Protein AF-A0A6A4ZQ79-F1 (afdb_monomer)

Solvent-accessible surface area (backbone atoms only — not comparable to full-atom values): 7035 Å² total; per-residue (Å²): 123,83,59,85,83,86,78,77,76,90,57,67,68,56,66,69,64,65,43,91,94,56,72,73,49,76,39,79,90,79,31,35,35,39,44,94,90,43,80,46,76,52,80,78,53,69,52,57,53,50,29,53,77,48,44,17,64,67,59,41,37,75,74,43,46,94,46,36,66,57,56,50,53,57,70,68,75,69,84,74,84,84,80,84,81,90,84,80,89,76,87,83,79,88,75,86,75,84,75,90,77,88,130

Mean predicted aligned error: 13.08 Å

Sequence (103 aa):
MFALVGIVITDDTFYQLAQPNVPIRIEMRGRTIHVEGQVFRFQMSLFEEKLLNGGGIIPLYKKFGNRLFRVAVEDAEADDGAASCATASTDCGSAGKAVDVAW

Radius of gyration: 20.15 Å; Cα contacts (8 Å, |Δi|>4): 75; chains: 1; bounding box: 48×32×53 Å

Secondary structure (DSSP, 8-state):
-----------HHHHHH--TT--EEEETTTTEEEETTEEEE----HHHHHHHHTTSHHHHHHHHGGGHHHHHHHTTS--S-----------------------

pLDDT: mean 77.61, std 19.54, range [31.7, 95.88]

Organism: Aphanomyces astaci (NCBI:txid112090)

Nearest PDB structures (foldseek):
  3h5j-assembly1_A  TM=7.733E-01  e=2.833E-01  Mycobacterium tuberculosis
  2hcu-assembly1_A  TM=7.433E-01  e=8.588E-01  Streptococcus mutans
  6up2-assembly1_A  TM=2.642E-01  e=2.779E+00  Mus musculus
  2nrw-assembly1_A  TM=3.693E-01  e=9.599E+00  Thermotoga maritima

Structure (mmCIF, N/CA/C/O backbone):
data_AF-A0A6A4ZQ79-F1
#
_entry.id   AF-A0A6A4ZQ79-F1
#
loop_
_atom_site.group_PDB
_atom_site.id
_atom_site.type_symbol
_atom_site.label_atom_id
_atom_site.label_alt_id
_atom_site.label_comp_id
_atom_site.label_asym_id
_atom_site.label_entity_id
_atom_site.label_seq_id
_atom_site.pdbx_PDB_ins_code
_atom_site.Cartn_x
_atom_site.Cartn_y
_atom_site.Cartn_z
_atom_site.occupancy
_atom_site.B_iso_or_equiv
_atom_site.auth_seq_id
_atom_site.auth_comp_id
_atom_site.auth_asym_id
_atom_site.auth_atom_id
_atom_site.pdbx_PDB_model_num
ATOM 1 N N . MET A 1 1 ? 8.814 13.007 -2.760 1.00 55.50 1 MET A N 1
ATOM 2 C CA . MET A 1 1 ? 7.869 12.371 -3.703 1.00 55.50 1 MET A CA 1
ATOM 3 C C . MET A 1 1 ? 6.973 11.471 -2.871 1.00 55.50 1 MET A C 1
ATOM 5 O O . MET A 1 1 ? 7.523 10.698 -2.099 1.00 55.50 1 MET A O 1
ATOM 9 N N . PHE A 1 2 ? 5.650 11.622 -2.941 1.00 67.81 2 PHE A N 1
ATOM 10 C CA . PHE A 1 2 ? 4.711 10.841 -2.128 1.00 67.81 2 PHE A CA 1
ATOM 11 C C . PHE A 1 2 ? 4.097 9.726 -2.976 1.00 67.81 2 PHE A C 1
ATOM 13 O O . PHE A 1 2 ? 3.679 9.978 -4.105 1.00 67.81 2 PHE A O 1
ATOM 20 N N . ALA A 1 3 ? 4.041 8.517 -2.428 1.00 81.50 3 ALA A N 1
ATOM 21 C CA . ALA A 1 3 ? 3.267 7.408 -2.965 1.00 81.50 3 ALA A CA 1
ATOM 22 C C . ALA A 1 3 ? 2.291 6.966 -1.874 1.00 81.50 3 ALA A C 1
ATOM 24 O O . ALA A 1 3 ? 2.679 6.832 -0.714 1.00 81.50 3 ALA A O 1
ATOM 25 N N . LEU A 1 4 ? 1.021 6.813 -2.239 1.00 87.81 4 LEU A N 1
ATOM 26 C CA . LEU A 1 4 ? -0.020 6.328 -1.340 1.00 87.81 4 LEU A CA 1
ATOM 27 C C . LEU A 1 4 ? -0.199 4.833 -1.566 1.00 87.81 4 LEU A C 1
ATOM 29 O O . LEU A 1 4 ? -0.125 4.370 -2.704 1.00 87.81 4 LEU A O 1
ATOM 33 N N . VAL A 1 5 ? -0.451 4.102 -0.486 1.00 86.56 5 VAL A N 1
ATOM 34 C CA . VAL A 1 5 ? -0.806 2.687 -0.554 1.00 86.56 5 VAL A CA 1
ATOM 35 C C . VAL A 1 5 ? -2.291 2.543 -0.249 1.00 86.56 5 VAL A C 1
ATOM 37 O O . VAL A 1 5 ? -2.778 3.035 0.769 1.00 86.56 5 VAL A O 1
ATOM 40 N N . GLY A 1 6 ? -3.017 1.913 -1.167 1.00 89.44 6 GLY A N 1
ATOM 41 C CA . GLY A 1 6 ? -4.389 1.488 -0.929 1.00 89.44 6 GLY A CA 1
ATOM 42 C C . GLY A 1 6 ? -4.364 0.090 -0.334 1.00 89.44 6 GLY A C 1
ATOM 43 O O . GLY A 1 6 ? -3.811 -0.817 -0.946 1.00 89.44 6 GLY A O 1
ATOM 44 N N . ILE A 1 7 ? -4.942 -0.085 0.852 1.00 91.69 7 ILE A N 1
ATOM 45 C CA . ILE A 1 7 ? -5.101 -1.401 1.471 1.00 91.69 7 ILE A CA 1
ATOM 46 C C . ILE A 1 7 ? -6.588 -1.636 1.693 1.00 91.69 7 ILE A C 1
ATOM 48 O O . ILE A 1 7 ? -7.260 -0.823 2.325 1.00 91.69 7 ILE A O 1
ATOM 52 N N . VAL A 1 8 ? -7.092 -2.748 1.164 1.00 91.12 8 VAL A N 1
ATOM 53 C CA . VAL A 1 8 ? -8.479 -3.178 1.352 1.00 91.12 8 VAL A CA 1
ATOM 54 C C . VAL A 1 8 ? -8.494 -4.306 2.373 1.00 91.12 8 VAL A C 1
ATOM 56 O O . VAL A 1 8 ? -7.830 -5.325 2.184 1.00 91.12 8 VAL A O 1
ATOM 59 N N . ILE A 1 9 ? -9.256 -4.116 3.446 1.00 92.94 9 ILE A N 1
ATOM 60 C CA . ILE A 1 9 ? -9.557 -5.154 4.429 1.00 92.94 9 ILE A CA 1
ATOM 61 C C . ILE A 1 9 ? -11.048 -5.450 4.334 1.00 92.94 9 ILE A C 1
ATOM 63 O O . ILE A 1 9 ? -11.863 -4.540 4.358 1.00 92.94 9 ILE A O 1
ATOM 67 N N . THR A 1 10 ? -11.406 -6.722 4.203 1.00 92.88 10 THR A N 1
ATOM 68 C CA . THR A 1 10 ? -12.810 -7.162 4.141 1.00 92.88 10 THR A CA 1
ATOM 69 C C . THR A 1 10 ? -13.326 -7.677 5.481 1.00 92.88 10 THR A C 1
ATOM 71 O O . THR A 1 10 ? -14.475 -8.083 5.574 1.00 92.88 10 THR A O 1
ATOM 74 N N . ASP A 1 11 ? -12.466 -7.732 6.496 1.00 93.38 11 ASP A N 1
ATOM 75 C CA . ASP A 1 11 ? -12.807 -8.221 7.826 1.00 93.38 11 ASP A CA 1
ATOM 76 C C . ASP A 1 11 ? -13.463 -7.111 8.659 1.00 93.38 11 ASP A C 1
ATOM 78 O O . ASP A 1 11 ? -12.826 -6.110 8.994 1.00 93.38 11 ASP A O 1
ATOM 82 N N . ASP A 1 12 ? -14.731 -7.305 9.018 1.00 94.19 12 ASP A N 1
ATOM 83 C CA . ASP A 1 12 ? -15.510 -6.357 9.820 1.00 94.19 12 ASP A CA 1
ATOM 84 C C . ASP A 1 12 ? -14.915 -6.124 11.217 1.00 94.19 12 ASP A C 1
ATOM 86 O O . ASP A 1 12 ? -15.084 -5.048 11.797 1.00 94.19 12 ASP A O 1
ATOM 90 N N . THR A 1 13 ? -14.188 -7.101 11.770 1.00 94.56 13 THR A N 1
ATOM 91 C CA . THR A 1 13 ? -13.576 -6.973 13.100 1.00 94.56 13 THR A CA 1
ATOM 92 C C . THR A 1 13 ? -12.473 -5.919 13.119 1.00 94.56 13 THR A C 1
ATOM 94 O O . THR A 1 13 ? -12.327 -5.206 14.113 1.00 94.56 13 THR A O 1
ATOM 97 N N . PHE A 1 14 ? -11.762 -5.725 12.003 1.00 94.69 14 PHE A N 1
ATOM 98 C CA . PHE A 1 14 ? -10.782 -4.649 11.864 1.00 94.69 14 PHE A CA 1
ATOM 99 C C . PHE A 1 14 ? -11.435 -3.279 12.067 1.00 94.69 14 PHE A C 1
ATOM 101 O O . PHE A 1 14 ? -10.932 -2.460 12.834 1.00 94.69 14 PHE A O 1
ATOM 108 N N . TYR A 1 15 ? -12.584 -3.043 11.431 1.00 92.94 15 TYR A N 1
ATOM 109 C CA . TYR A 1 15 ? -13.293 -1.765 11.507 1.00 92.94 15 TYR A CA 1
ATOM 110 C C . TYR A 1 15 ? -13.888 -1.494 12.892 1.00 92.94 15 TYR A C 1
ATOM 112 O O . TYR A 1 15 ? -14.008 -0.338 13.293 1.00 92.94 15 TYR A O 1
ATOM 120 N N . GLN A 1 16 ? -14.217 -2.542 13.651 1.00 94.31 16 GLN A N 1
ATOM 121 C CA . GLN A 1 16 ? -14.653 -2.400 15.042 1.00 94.31 16 GLN A CA 1
ATOM 122 C C . GLN A 1 16 ? -13.501 -1.980 15.965 1.00 94.31 16 GLN A C 1
ATOM 124 O O . GLN A 1 16 ? -13.715 -1.175 16.872 1.00 94.31 16 GLN A O 1
ATOM 129 N N . LEU A 1 17 ? -12.291 -2.494 15.722 1.00 93.75 17 LEU A N 1
ATOM 130 C CA . LEU A 1 17 ? -11.098 -2.215 16.532 1.00 93.75 17 LEU A CA 1
ATOM 131 C C . LEU A 1 17 ? -10.398 -0.906 16.141 1.00 93.75 17 LEU A C 1
ATOM 133 O O . LEU A 1 17 ? -9.786 -0.264 16.990 1.00 93.75 17 LEU A O 1
ATOM 137 N N . ALA A 1 18 ? -10.491 -0.487 14.877 1.00 93.06 18 ALA A N 1
ATOM 138 C CA . ALA A 1 18 ? -9.874 0.728 14.342 1.00 93.06 18 ALA A CA 1
ATOM 139 C C . ALA A 1 18 ? -10.632 2.011 14.753 1.00 93.06 18 ALA A C 1
ATOM 141 O O . ALA A 1 18 ? -11.109 2.778 13.916 1.00 93.06 18 ALA A O 1
ATOM 142 N N . GLN A 1 19 ? -10.755 2.241 16.061 1.00 94.44 19 GLN A N 1
ATOM 143 C CA . GLN A 1 19 ? -11.412 3.414 16.642 1.00 94.44 19 GLN A CA 1
ATOM 144 C C . GLN A 1 19 ? -10.510 4.666 16.608 1.00 94.44 19 GLN A C 1
ATOM 146 O O . GLN A 1 19 ? -9.287 4.561 16.465 1.00 94.44 19 GLN A O 1
ATOM 151 N N . PRO A 1 20 ? -11.072 5.880 16.775 1.00 93.56 20 PRO A N 1
ATOM 152 C CA . PRO A 1 20 ? -10.273 7.095 16.893 1.00 93.56 20 PRO A CA 1
ATOM 153 C C . PRO A 1 20 ? -9.219 6.989 18.001 1.00 93.56 20 PRO A C 1
ATOM 155 O O . PRO A 1 20 ? -9.508 6.538 19.107 1.00 93.56 20 PRO A O 1
ATOM 158 N N . ASN A 1 21 ? -8.010 7.476 17.715 1.00 93.38 21 ASN A N 1
ATOM 159 C CA . ASN A 1 21 ? -6.844 7.442 18.610 1.00 93.38 21 ASN A CA 1
ATOM 160 C C . ASN A 1 21 ? -6.271 6.043 18.904 1.00 93.38 21 ASN A C 1
ATOM 162 O O . ASN A 1 21 ? -5.331 5.941 19.692 1.00 93.38 21 ASN A O 1
ATOM 166 N N . VAL A 1 22 ? -6.766 4.986 18.252 1.00 94.62 22 VAL A N 1
ATOM 167 C CA . VAL A 1 22 ? -6.133 3.663 18.302 1.00 94.62 22 VAL A CA 1
ATOM 168 C C . VAL A 1 22 ? -4.911 3.645 17.377 1.00 94.62 22 VAL A C 1
ATOM 170 O O . VAL A 1 22 ? -5.029 3.987 16.195 1.00 94.62 22 VAL A O 1
ATOM 173 N N . PRO A 1 23 ? -3.720 3.258 17.869 1.00 94.12 23 PRO A N 1
ATOM 174 C CA . PRO A 1 23 ? -2.538 3.152 17.029 1.00 94.12 23 PRO A CA 1
ATOM 175 C C . PRO A 1 23 ? -2.652 1.953 16.083 1.00 94.12 23 PRO A C 1
ATOM 177 O O . PRO A 1 23 ? -2.872 0.818 16.504 1.00 94.12 23 PRO A O 1
ATOM 180 N N . ILE A 1 24 ? -2.424 2.203 14.795 1.00 95.00 24 ILE A N 1
ATOM 181 C CA . ILE A 1 24 ? -2.365 1.171 13.758 1.00 95.00 24 ILE A CA 1
ATOM 182 C C . ILE A 1 24 ? -0.917 1.044 13.298 1.00 95.00 24 ILE A C 1
ATOM 184 O O . ILE A 1 24 ? -0.298 2.026 12.883 1.00 95.00 24 ILE A O 1
ATOM 188 N N . ARG A 1 25 ? -0.373 -0.173 13.336 1.00 94.69 25 ARG A N 1
ATOM 189 C CA . ARG A 1 25 ? 0.953 -0.471 12.785 1.00 94.69 25 ARG A CA 1
ATOM 190 C C . ARG A 1 25 ? 0.808 -1.312 11.527 1.00 94.69 25 ARG A C 1
ATOM 192 O O . ARG A 1 25 ? 0.262 -2.407 11.575 1.00 94.69 25 ARG A O 1
ATOM 199 N N . ILE A 1 26 ? 1.343 -0.813 10.419 1.00 92.69 26 ILE A N 1
ATOM 200 C CA . ILE A 1 26 ? 1.322 -1.492 9.121 1.00 92.69 26 ILE A CA 1
ATOM 201 C C . ILE A 1 26 ? 2.734 -1.985 8.809 1.00 92.69 26 ILE A C 1
ATOM 203 O O . ILE A 1 26 ? 3.686 -1.204 8.808 1.00 92.69 26 ILE A O 1
ATOM 207 N N . GLU A 1 27 ? 2.876 -3.278 8.543 1.00 91.50 27 GLU A N 1
ATOM 208 C CA . GLU A 1 27 ? 4.128 -3.900 8.137 1.00 91.50 27 GLU A CA 1
ATOM 209 C C . GLU A 1 27 ? 4.060 -4.332 6.669 1.00 91.50 27 GLU A C 1
ATOM 211 O O . GLU A 1 27 ? 3.372 -5.285 6.303 1.00 91.50 27 GLU A O 1
ATOM 216 N N . MET A 1 28 ? 4.815 -3.634 5.816 1.00 87.75 28 MET A N 1
ATOM 217 C CA . MET A 1 28 ? 4.770 -3.843 4.363 1.00 87.75 28 MET A CA 1
ATOM 218 C C . MET A 1 28 ? 5.390 -5.174 3.919 1.00 87.75 28 MET A C 1
ATOM 220 O O . MET A 1 28 ? 4.833 -5.835 3.049 1.00 87.75 28 MET A O 1
ATOM 224 N N . ARG A 1 29 ? 6.506 -5.599 4.535 1.00 84.56 29 ARG A N 1
ATOM 225 C CA . ARG A 1 29 ? 7.185 -6.870 4.203 1.00 84.56 29 ARG A CA 1
ATOM 226 C C . ARG A 1 29 ? 6.363 -8.082 4.629 1.00 84.56 29 ARG A C 1
ATOM 228 O O . ARG A 1 29 ? 6.175 -9.015 3.859 1.00 84.56 29 ARG A O 1
ATOM 235 N N . GLY A 1 30 ? 5.846 -8.042 5.856 1.00 87.19 30 GLY A N 1
ATOM 236 C CA . GLY A 1 30 ? 4.970 -9.075 6.398 1.00 87.19 30 GLY A CA 1
ATOM 237 C C . GLY A 1 30 ? 3.574 -9.069 5.780 1.00 87.19 30 GLY A C 1
ATOM 238 O O . GLY A 1 30 ? 2.890 -10.084 5.865 1.00 87.19 30 GLY A O 1
ATOM 239 N N . ARG A 1 31 ? 3.164 -7.969 5.133 1.00 92.38 31 ARG A N 1
ATOM 240 C CA . ARG A 1 31 ? 1.796 -7.705 4.654 1.00 92.38 31 ARG A CA 1
ATOM 241 C C . ARG A 1 31 ? 0.761 -7.836 5.770 1.00 92.38 31 ARG A C 1
ATOM 243 O O . ARG A 1 31 ? -0.305 -8.426 5.589 1.00 92.38 31 ARG A O 1
ATOM 250 N N . THR A 1 32 ? 1.107 -7.313 6.943 1.00 95.06 32 THR A N 1
ATOM 251 C CA . THR A 1 32 ? 0.299 -7.400 8.161 1.00 95.06 32 THR A CA 1
ATOM 252 C C . THR A 1 32 ? -0.037 -6.027 8.713 1.00 95.06 32 THR A C 1
ATOM 254 O O . THR A 1 32 ? 0.709 -5.060 8.563 1.00 95.06 32 THR A O 1
ATOM 257 N N . ILE A 1 33 ? -1.190 -5.943 9.359 1.00 95.62 33 ILE A N 1
ATOM 258 C CA . ILE A 1 33 ? -1.694 -4.763 10.042 1.00 95.62 33 ILE A CA 1
ATOM 259 C C . ILE A 1 33 ? -2.015 -5.173 11.472 1.00 95.62 33 ILE A C 1
ATOM 261 O O . ILE A 1 33 ? -2.738 -6.138 11.696 1.00 95.62 33 ILE A O 1
ATOM 265 N N . HIS A 1 34 ? -1.453 -4.447 12.429 1.00 95.50 34 HIS A N 1
ATOM 266 C CA . HIS A 1 34 ? -1.607 -4.696 13.853 1.00 95.50 34 HIS A CA 1
ATOM 267 C C . HIS A 1 34 ? -2.474 -3.597 14.466 1.00 95.50 34 HIS A C 1
ATOM 269 O O . HIS A 1 34 ? -2.132 -2.415 14.351 1.00 95.50 34 HIS A O 1
ATOM 275 N N . VAL A 1 35 ? -3.570 -3.993 15.116 1.00 95.81 35 VAL A N 1
ATOM 276 C CA . VAL A 1 35 ? -4.529 -3.103 15.795 1.00 95.81 35 VAL A CA 1
ATOM 277 C C . VAL A 1 35 ? -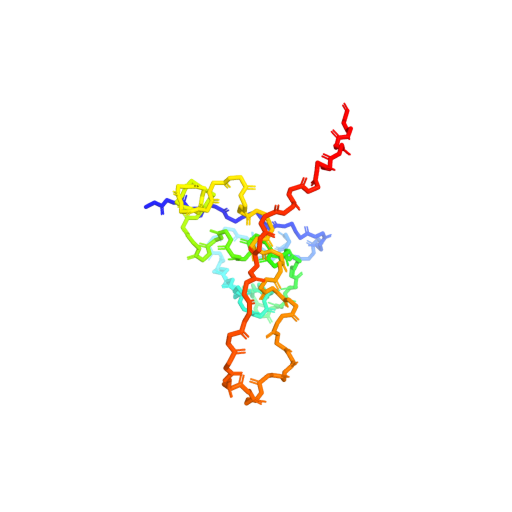4.999 -3.786 17.074 1.00 95.81 35 VAL A C 1
ATOM 279 O O . VAL A 1 35 ? -5.454 -4.923 17.006 1.00 95.81 35 VAL A O 1
ATOM 282 N N . GLU A 1 36 ? -4.869 -3.127 18.232 1.00 92.50 36 GLU A N 1
ATOM 283 C CA . GLU A 1 36 ? -5.350 -3.640 19.535 1.00 92.50 36 GLU A CA 1
ATOM 284 C C . GLU A 1 36 ? -4.932 -5.101 19.835 1.00 92.50 36 GLU A C 1
ATOM 286 O O . GLU A 1 36 ? -5.693 -5.904 20.367 1.00 92.50 36 GLU A O 1
ATOM 291 N N . GLY A 1 37 ? -3.709 -5.484 19.446 1.00 92.06 37 GLY A N 1
ATOM 292 C CA . GLY A 1 37 ? -3.178 -6.842 19.641 1.00 92.06 37 GLY A CA 1
ATOM 293 C C . GLY A 1 37 ? -3.655 -7.890 18.626 1.00 92.06 37 GLY A C 1
ATOM 294 O O . GLY A 1 37 ? -3.149 -9.011 18.644 1.00 92.06 37 GLY A O 1
ATOM 295 N N . GLN A 1 38 ? -4.559 -7.535 17.712 1.0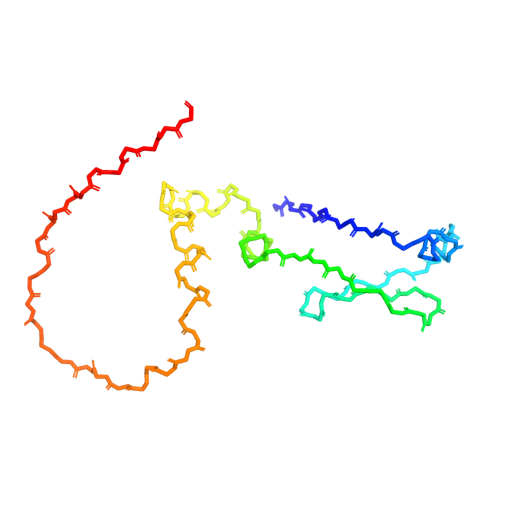0 94.88 38 GLN A N 1
ATOM 296 C CA . GLN A 1 38 ? -4.967 -8.378 16.590 1.00 94.88 38 GLN A CA 1
ATOM 297 C C . GLN A 1 38 ? -4.113 -8.128 15.348 1.00 94.88 38 GLN A C 1
ATOM 299 O O . GLN A 1 38 ? -3.543 -7.048 15.170 1.00 94.88 38 GLN A O 1
ATOM 304 N N . VAL A 1 39 ? -4.024 -9.148 14.490 1.00 95.88 39 VAL A N 1
AT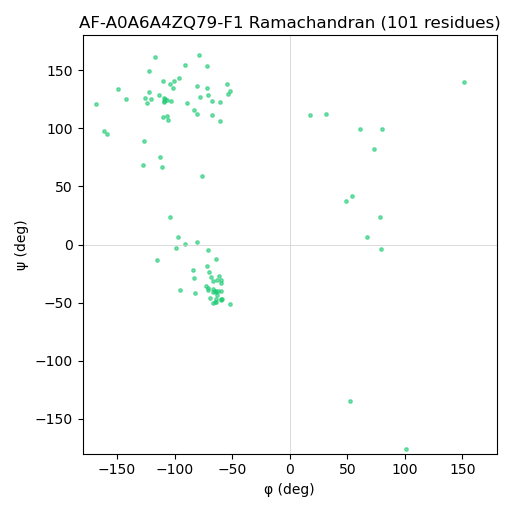OM 305 C CA . VAL A 1 39 ? -3.231 -9.118 13.259 1.00 95.88 39 VAL A CA 1
ATOM 306 C C . VAL A 1 39 ? -4.119 -9.435 12.067 1.00 95.88 39 VAL A C 1
ATOM 308 O O . VAL A 1 39 ? -4.686 -10.519 11.974 1.00 95.88 39 VAL A O 1
ATOM 311 N N . PHE A 1 40 ? -4.169 -8.503 11.126 1.00 95.44 40 PHE A N 1
ATOM 312 C CA . PHE A 1 40 ? -4.883 -8.626 9.863 1.00 95.44 40 PHE A CA 1
ATOM 313 C C . PHE A 1 40 ? -3.880 -8.725 8.725 1.00 95.44 40 PHE A C 1
ATOM 315 O O . PHE A 1 40 ? -2.856 -8.043 8.734 1.00 95.44 40 PHE A O 1
ATOM 322 N N . ARG A 1 41 ? -4.154 -9.566 7.730 1.00 94.50 41 ARG A N 1
ATOM 323 C CA . ARG A 1 41 ? -3.289 -9.710 6.555 1.00 94.50 41 ARG A CA 1
ATOM 324 C C . ARG A 1 41 ? -3.922 -9.000 5.368 1.00 94.50 41 ARG A C 1
ATOM 326 O O . ARG A 1 41 ? -5.124 -9.118 5.158 1.00 94.50 41 ARG A O 1
ATOM 333 N N . PHE A 1 42 ? -3.112 -8.297 4.585 1.00 93.25 42 PHE A N 1
ATOM 334 C CA . PHE A 1 42 ? -3.559 -7.682 3.340 1.00 93.25 42 PHE A CA 1
ATOM 335 C C . PHE A 1 42 ? -2.833 -8.267 2.135 1.00 93.25 42 PHE A C 1
ATOM 337 O O . PHE A 1 42 ? -1.777 -8.892 2.248 1.00 93.25 42 PHE A O 1
ATOM 344 N N . GLN A 1 43 ? -3.428 -8.069 0.965 1.00 90.31 43 GLN A N 1
ATOM 345 C CA . GLN A 1 43 ? -2.835 -8.449 -0.307 1.00 90.31 43 GLN A CA 1
ATOM 346 C C . GLN A 1 43 ? -2.233 -7.217 -0.971 1.00 90.31 43 GLN A C 1
ATOM 348 O O . GLN A 1 43 ? -2.796 -6.127 -0.914 1.00 90.31 43 GLN A O 1
ATOM 353 N N . MET A 1 44 ? -1.077 -7.407 -1.590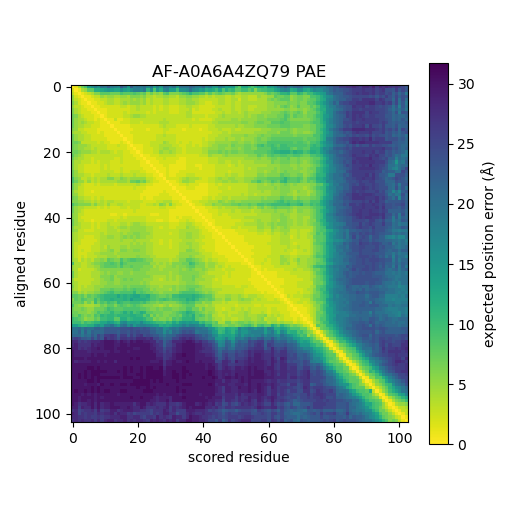 1.00 88.75 44 MET A N 1
ATOM 354 C CA . MET A 1 44 ? -0.395 -6.403 -2.395 1.00 88.75 44 MET A CA 1
ATOM 355 C C . MET A 1 44 ? 0.377 -7.145 -3.477 1.00 88.75 44 MET A C 1
ATOM 357 O O . MET A 1 44 ? 1.036 -8.152 -3.198 1.00 88.75 44 MET A O 1
ATOM 361 N N . SER A 1 45 ? 0.276 -6.669 -4.710 1.00 88.12 45 SER A N 1
ATOM 362 C CA . SER A 1 45 ? 1.033 -7.233 -5.819 1.00 88.12 45 SER A CA 1
ATOM 363 C C . SER A 1 45 ? 2.516 -6.869 -5.708 1.00 88.12 45 SER A C 1
ATOM 365 O O . SER A 1 45 ? 2.894 -5.826 -5.170 1.00 88.12 45 SER A O 1
ATOM 367 N N . LEU A 1 46 ? 3.378 -7.710 -6.281 1.00 85.06 46 LEU A N 1
ATOM 368 C CA . LEU A 1 46 ? 4.819 -7.431 -6.369 1.00 85.06 46 LEU A CA 1
ATOM 369 C C . LEU A 1 46 ? 5.101 -6.140 -7.148 1.00 85.06 46 LEU A C 1
ATOM 371 O O . LEU A 1 46 ? 6.064 -5.425 -6.874 1.00 85.06 46 LEU A O 1
ATOM 375 N N . PHE A 1 47 ? 4.228 -5.818 -8.101 1.00 86.75 47 PHE A N 1
ATOM 376 C CA . PHE A 1 47 ? 4.298 -4.586 -8.864 1.00 86.75 47 PHE A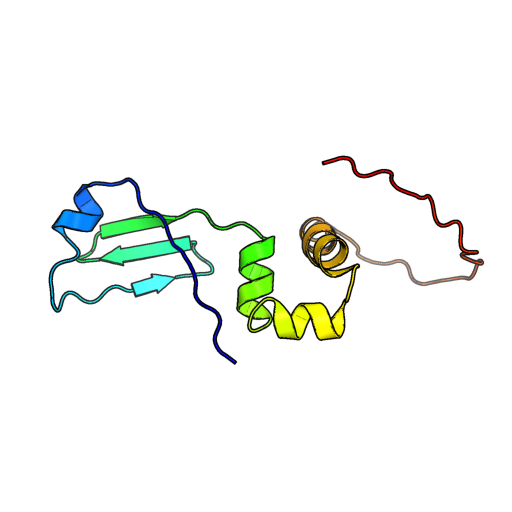 CA 1
ATOM 377 C C . PHE A 1 47 ? 4.045 -3.350 -7.991 1.00 86.75 47 PHE A C 1
ATOM 379 O O . PHE A 1 47 ? 4.855 -2.426 -8.001 1.00 86.75 47 PHE A O 1
ATOM 386 N N . GLU A 1 48 ? 2.968 -3.341 -7.201 1.00 87.25 48 GLU A N 1
ATOM 387 C CA . GLU A 1 48 ? 2.657 -2.248 -6.268 1.00 87.25 48 GLU A CA 1
ATOM 388 C C . GLU A 1 48 ? 3.762 -2.054 -5.230 1.00 87.25 48 GLU A C 1
ATOM 390 O O . GLU A 1 48 ? 4.142 -0.921 -4.938 1.00 87.25 48 GLU A O 1
ATOM 395 N N . GLU A 1 49 ? 4.334 -3.148 -4.729 1.00 87.88 49 GLU A N 1
ATOM 396 C CA . GLU A 1 49 ? 5.468 -3.107 -3.808 1.00 87.88 49 GLU A CA 1
ATOM 397 C C . GLU A 1 49 ? 6.683 -2.407 -4.437 1.00 87.88 49 GLU A C 1
ATOM 399 O O . GLU A 1 49 ? 7.280 -1.506 -3.840 1.00 87.88 49 GLU A O 1
ATOM 404 N N . LYS A 1 50 ? 7.021 -2.760 -5.684 1.00 86.62 50 LYS A N 1
ATOM 405 C CA . LYS A 1 50 ? 8.100 -2.110 -6.441 1.00 86.62 50 LYS A CA 1
ATOM 406 C C . LYS A 1 50 ? 7.794 -0.647 -6.731 1.00 86.62 50 LYS A C 1
ATOM 408 O O . LYS A 1 50 ? 8.693 0.186 -6.612 1.00 86.62 50 LYS A O 1
ATOM 413 N N . LEU A 1 51 ? 6.545 -0.318 -7.066 1.00 88.44 51 LEU A N 1
ATOM 414 C CA . LEU A 1 51 ? 6.115 1.066 -7.246 1.00 88.44 51 LEU A CA 1
ATOM 415 C C . LEU A 1 51 ? 6.321 1.878 -5.969 1.00 88.44 51 LEU A C 1
ATOM 417 O O . LEU A 1 51 ? 6.896 2.964 -6.024 1.00 88.44 51 LEU A O 1
ATOM 421 N N . LEU A 1 52 ? 5.895 1.348 -4.825 1.00 87.94 52 LEU A N 1
ATOM 422 C CA . LEU A 1 52 ? 6.009 2.023 -3.539 1.00 87.94 52 LEU A CA 1
ATOM 423 C C . LEU A 1 52 ? 7.480 2.233 -3.150 1.00 87.94 52 LEU A C 1
ATOM 425 O O . LEU A 1 52 ? 7.876 3.356 -2.832 1.00 87.94 52 LEU A O 1
ATOM 429 N N . ASN A 1 53 ? 8.307 1.193 -3.284 1.00 86.19 53 ASN A N 1
ATOM 430 C CA . ASN A 1 53 ? 9.750 1.256 -3.028 1.00 86.19 53 ASN A CA 1
ATOM 431 C C . ASN A 1 53 ? 10.481 2.217 -3.985 1.00 86.19 53 ASN A C 1
ATOM 433 O O . ASN A 1 53 ? 11.471 2.840 -3.606 1.00 86.19 53 ASN A O 1
ATOM 437 N N . GLY A 1 54 ? 9.987 2.371 -5.217 1.00 86.06 54 GLY A N 1
ATOM 438 C CA . GLY A 1 54 ? 10.518 3.301 -6.216 1.00 86.06 54 GLY A CA 1
ATOM 439 C C . GLY A 1 54 ? 10.065 4.756 -6.055 1.00 86.06 54 GLY A C 1
ATOM 440 O O . GLY A 1 54 ? 10.422 5.593 -6.885 1.00 86.06 54 GLY A O 1
ATOM 441 N N . GLY A 1 55 ? 9.284 5.081 -5.019 1.00 87.50 55 GLY A N 1
ATOM 442 C CA . GLY A 1 55 ? 8.751 6.430 -4.800 1.00 87.50 55 GLY A CA 1
ATOM 443 C C . GLY A 1 55 ? 7.540 6.768 -5.676 1.00 87.50 55 GLY A C 1
ATOM 444 O O . GLY A 1 55 ? 7.268 7.943 -5.933 1.00 87.50 55 GLY A O 1
ATOM 445 N N . GLY A 1 56 ? 6.819 5.747 -6.139 1.00 87.94 56 GLY A N 1
ATOM 446 C CA . GLY A 1 56 ? 5.627 5.839 -6.973 1.00 87.94 56 GLY A CA 1
ATOM 447 C C . GLY A 1 56 ? 5.892 5.570 -8.455 1.00 87.94 56 GLY A C 1
ATOM 448 O O . GLY A 1 56 ? 6.999 5.249 -8.886 1.00 87.94 56 GLY A O 1
ATOM 449 N N . ILE A 1 57 ? 4.846 5.732 -9.266 1.00 88.19 57 ILE A N 1
ATOM 450 C CA . ILE A 1 57 ? 4.902 5.403 -10.696 1.00 88.19 57 ILE A CA 1
ATOM 451 C C . ILE A 1 57 ? 5.735 6.394 -11.517 1.00 88.19 57 ILE A C 1
ATOM 453 O O . ILE A 1 57 ? 6.447 5.985 -12.427 1.00 88.19 57 ILE A O 1
ATOM 457 N N . ILE A 1 58 ? 5.710 7.689 -11.183 1.00 89.75 58 ILE A N 1
ATOM 458 C CA . ILE A 1 58 ? 6.389 8.733 -11.972 1.00 89.75 58 ILE A CA 1
ATOM 459 C C . ILE A 1 58 ? 7.920 8.555 -11.983 1.00 89.75 58 ILE A C 1
ATOM 461 O O . ILE A 1 58 ? 8.498 8.590 -13.072 1.00 89.75 58 ILE A O 1
ATOM 465 N N . PRO A 1 59 ? 8.616 8.362 -10.841 1.00 88.56 59 PRO A N 1
ATOM 466 C CA . PRO A 1 59 ? 10.066 8.157 -10.847 1.00 88.56 59 PRO A CA 1
ATOM 467 C C . PRO A 1 59 ? 10.477 6.894 -11.609 1.00 88.56 59 PRO A C 1
ATOM 469 O O . PRO A 1 59 ? 11.440 6.920 -12.376 1.00 88.56 59 PRO A O 1
ATOM 472 N N . LEU A 1 60 ? 9.716 5.808 -11.455 1.00 88.00 60 LEU A N 1
ATOM 473 C CA . LEU A 1 60 ? 9.956 4.565 -12.181 1.00 88.00 60 LEU A CA 1
ATOM 474 C C . LEU A 1 60 ? 9.717 4.726 -13.681 1.00 88.00 60 LEU A C 1
ATOM 476 O O . LEU A 1 60 ? 10.513 4.230 -14.475 1.00 88.00 60 LEU A O 1
ATOM 480 N N .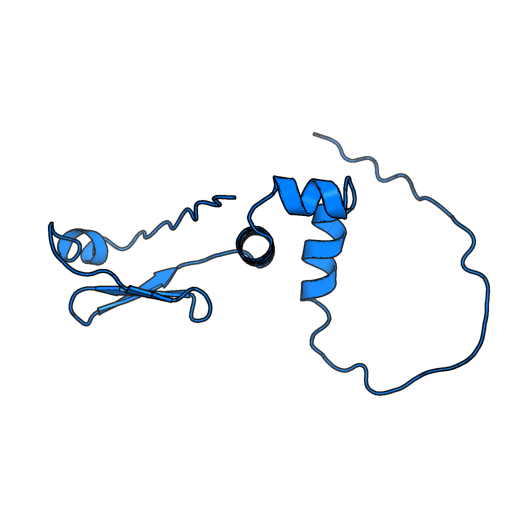 TYR A 1 61 ? 8.674 5.453 -14.086 1.00 89.12 61 TYR A N 1
ATOM 481 C CA . TYR A 1 61 ? 8.385 5.687 -15.500 1.00 89.12 61 TYR A CA 1
ATOM 482 C C . TYR A 1 61 ? 9.466 6.549 -16.150 1.00 89.12 61 TYR A C 1
ATOM 484 O O . TYR A 1 61 ? 9.909 6.255 -17.254 1.00 89.12 61 TYR A O 1
ATOM 492 N N . LYS A 1 62 ? 9.991 7.553 -15.437 1.00 90.31 62 LYS A N 1
ATOM 493 C CA . LYS A 1 62 ? 11.158 8.320 -15.900 1.00 90.31 62 LYS A CA 1
ATOM 494 C C . LYS A 1 62 ? 12.398 7.443 -16.103 1.00 90.31 62 LYS A C 1
ATOM 496 O O . LYS A 1 62 ? 13.191 7.725 -16.993 1.00 90.31 62 LYS A O 1
ATOM 501 N N . LYS A 1 63 ? 12.569 6.395 -15.291 1.00 88.88 63 LYS A N 1
ATOM 502 C CA . LYS A 1 63 ? 13.723 5.488 -15.355 1.00 88.88 63 LYS A CA 1
ATOM 503 C C . LYS A 1 63 ? 13.585 4.407 -16.431 1.00 88.88 63 LYS A C 1
ATOM 505 O O . LYS A 1 63 ? 14.558 4.098 -17.111 1.00 88.88 63 LYS A O 1
ATOM 510 N N . PHE A 1 64 ? 12.402 3.816 -16.571 1.00 87.38 64 PHE A N 1
ATOM 511 C CA . PHE A 1 64 ? 12.193 2.611 -17.381 1.00 87.38 64 PHE A CA 1
ATOM 512 C C . PHE A 1 64 ? 11.289 2.822 -18.604 1.00 87.38 64 PHE A C 1
ATOM 514 O O . PHE A 1 64 ? 11.263 1.970 -19.498 1.00 87.38 64 PHE A O 1
ATOM 521 N N . GLY A 1 65 ? 10.575 3.948 -18.673 1.00 89.69 65 GLY A N 1
ATOM 522 C CA . GLY A 1 65 ? 9.638 4.281 -19.744 1.00 89.69 65 GLY A CA 1
ATOM 523 C C . GLY A 1 65 ? 8.616 3.171 -19.976 1.00 89.69 65 GLY A C 1
ATOM 524 O O . GLY A 1 65 ? 8.103 2.560 -19.038 1.00 89.69 65 GLY A O 1
ATOM 525 N N . ASN A 1 66 ? 8.397 2.838 -21.247 1.00 89.25 66 ASN A N 1
ATOM 526 C CA . ASN A 1 66 ? 7.450 1.803 -21.677 1.00 89.25 66 ASN A CA 1
ATOM 527 C C . ASN A 1 66 ? 7.816 0.386 -21.197 1.00 89.25 66 ASN A C 1
ATOM 529 O O . ASN A 1 66 ? 6.999 -0.524 -21.288 1.00 89.25 66 ASN A O 1
ATOM 533 N N . ARG A 1 67 ? 9.036 0.173 -20.681 1.00 87.62 67 ARG A N 1
ATOM 534 C CA . ARG A 1 67 ? 9.483 -1.129 -20.162 1.00 87.62 67 ARG A CA 1
ATOM 535 C C . ARG A 1 67 ? 9.202 -1.314 -18.673 1.00 87.62 67 ARG A C 1
ATOM 537 O O . ARG A 1 67 ? 9.539 -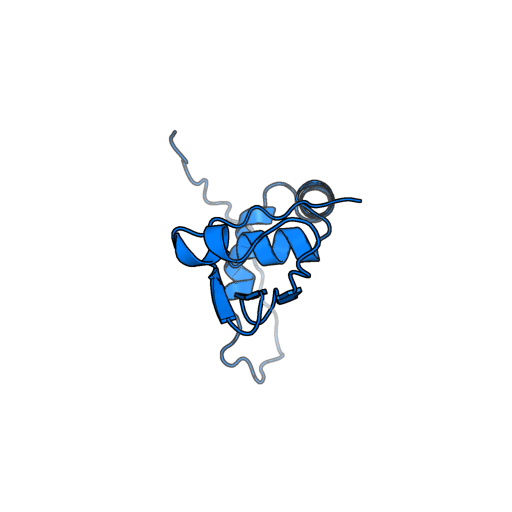2.365 -18.140 1.00 87.62 67 ARG A O 1
ATOM 544 N N . LEU A 1 68 ? 8.600 -0.327 -18.008 1.00 86.75 68 LEU A N 1
ATOM 545 C CA . LEU A 1 68 ? 8.357 -0.333 -16.565 1.00 86.75 68 LEU A CA 1
ATOM 546 C C . LEU A 1 68 ? 7.659 -1.607 -16.083 1.00 86.75 68 LEU A C 1
ATOM 548 O O . LEU A 1 68 ? 8.156 -2.252 -15.166 1.00 86.75 68 LEU A O 1
ATOM 552 N N . PHE A 1 69 ? 6.545 -1.984 -16.715 1.00 83.62 69 PHE A N 1
ATOM 553 C CA . PHE A 1 69 ? 5.787 -3.174 -16.319 1.00 83.62 69 PHE A CA 1
ATOM 554 C C . PHE A 1 69 ? 6.606 -4.443 -16.510 1.00 83.62 69 PHE A C 1
ATOM 556 O O . PHE A 1 69 ? 6.622 -5.309 -15.644 1.00 83.62 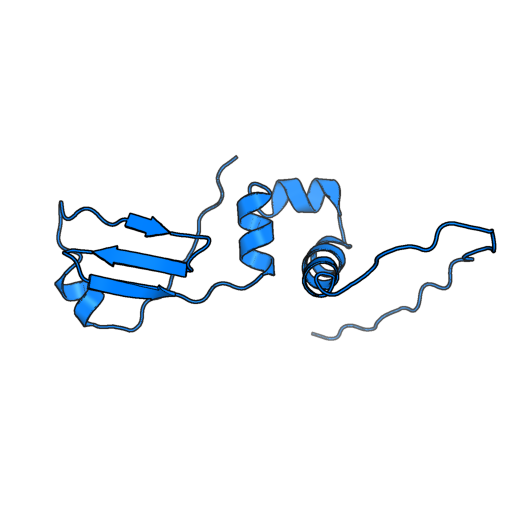69 PHE A O 1
ATOM 563 N N . ARG A 1 70 ? 7.345 -4.511 -17.618 1.00 85.06 70 ARG A N 1
ATOM 564 C CA . ARG A 1 70 ? 8.155 -5.671 -17.963 1.00 85.06 70 ARG A CA 1
ATOM 565 C C . ARG A 1 70 ? 9.285 -5.882 -16.954 1.00 85.06 70 ARG A C 1
ATOM 567 O O . ARG A 1 70 ? 9.379 -6.951 -16.380 1.00 85.06 70 ARG A O 1
ATOM 574 N N . VAL A 1 71 ? 10.048 -4.835 -16.637 1.00 82.62 71 VAL A N 1
ATOM 575 C CA . VAL A 1 71 ? 11.122 -4.888 -15.623 1.00 82.62 71 VAL A CA 1
ATOM 576 C C . VAL A 1 71 ? 10.558 -5.188 -14.230 1.00 82.62 71 VAL A C 1
ATOM 578 O O . VAL A 1 71 ? 11.086 -6.012 -13.490 1.00 82.62 71 VAL A O 1
ATOM 581 N N . ALA A 1 72 ? 9.447 -4.549 -13.862 1.00 79.06 72 ALA A N 1
ATOM 582 C CA . ALA A 1 72 ? 8.870 -4.729 -12.538 1.00 79.06 72 ALA A CA 1
ATOM 583 C C . ALA A 1 72 ? 8.255 -6.126 -12.325 1.00 79.06 72 ALA A C 1
ATOM 585 O O . ALA A 1 72 ? 8.186 -6.573 -11.182 1.00 79.06 72 ALA A O 1
ATOM 586 N N . VAL A 1 73 ? 7.854 -6.834 -13.382 1.00 78.12 73 VAL A N 1
ATOM 587 C CA . VAL A 1 73 ? 7.327 -8.205 -13.289 1.00 78.12 73 VAL A CA 1
ATOM 588 C C . VAL A 1 73 ? 8.415 -9.258 -13.539 1.00 78.12 73 VAL A C 1
ATOM 590 O O . VAL A 1 73 ? 8.468 -10.230 -12.803 1.00 78.12 73 VAL A O 1
ATOM 593 N N . GLU A 1 74 ? 9.339 -9.055 -14.484 1.00 71.94 74 GLU A N 1
ATOM 594 C CA . GLU A 1 74 ? 10.422 -10.017 -14.778 1.00 71.94 74 GLU A CA 1
ATOM 595 C C . GLU A 1 74 ? 11.392 -10.186 -13.596 1.00 71.94 74 GLU A C 1
ATOM 597 O O . GLU A 1 74 ? 11.744 -11.308 -13.248 1.00 71.94 74 GLU A O 1
ATOM 602 N N . ASP A 1 75 ? 11.746 -9.101 -12.896 1.00 58.34 75 ASP A N 1
ATOM 603 C CA . ASP A 1 75 ? 12.635 -9.171 -11.723 1.00 58.34 75 ASP A CA 1
ATOM 604 C C . ASP A 1 75 ? 11.963 -9.826 -10.492 1.00 58.34 75 ASP A C 1
ATOM 606 O O . ASP A 1 75 ? 12.573 -9.908 -9.4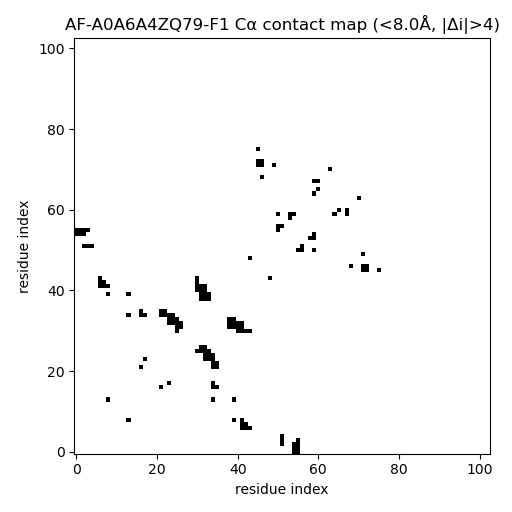31 1.00 58.34 75 ASP A O 1
ATOM 610 N N . ALA A 1 76 ? 10.670 -10.176 -10.549 1.00 55.56 76 ALA A N 1
ATOM 611 C CA . ALA A 1 76 ? 10.001 -10.912 -9.468 1.00 55.56 76 ALA A CA 1
ATOM 612 C C . ALA A 1 76 ? 10.215 -12.433 -9.561 1.00 55.56 76 ALA A C 1
ATOM 614 O O . ALA A 1 76 ? 10.125 -13.108 -8.544 1.00 55.56 76 ALA A O 1
ATOM 615 N N . GLU A 1 77 ? 10.545 -12.944 -10.748 1.00 51.38 77 GLU A N 1
ATOM 616 C CA . GLU A 1 77 ? 10.738 -14.376 -11.022 1.00 51.38 77 GLU A CA 1
ATOM 617 C C . GLU A 1 77 ? 12.225 -14.789 -10.968 1.00 51.38 77 GLU A C 1
ATOM 619 O O . GLU A 1 77 ? 12.581 -15.907 -11.323 1.00 51.38 77 GLU A O 1
ATOM 624 N N . ALA A 1 78 ? 13.118 -13.879 -10.555 1.00 48.72 78 ALA A N 1
ATOM 625 C CA . ALA A 1 78 ? 14.571 -14.074 -10.566 1.00 48.72 78 ALA A CA 1
ATOM 626 C C . ALA A 1 78 ? 15.182 -14.366 -9.179 1.00 48.72 78 ALA A C 1
ATOM 628 O O . ALA A 1 78 ? 16.376 -14.134 -8.983 1.00 48.72 78 ALA A O 1
ATOM 629 N N . ASP A 1 79 ? 14.395 -14.878 -8.229 1.00 42.75 79 ASP A N 1
ATOM 630 C CA . ASP A 1 79 ? 14.903 -15.439 -6.968 1.00 42.75 79 ASP A CA 1
ATOM 631 C C . ASP A 1 79 ? 14.703 -16.958 -6.941 1.00 42.75 79 ASP A C 1
ATOM 633 O O . ASP A 1 79 ? 13.898 -17.481 -6.186 1.00 42.75 79 ASP A O 1
ATOM 637 N N . ASP A 1 80 ? 15.421 -17.654 -7.824 1.00 42.94 80 ASP A N 1
ATOM 638 C CA . ASP A 1 80 ? 15.876 -19.028 -7.596 1.00 42.94 80 ASP A CA 1
ATOM 639 C C . ASP A 1 80 ? 17.074 -19.328 -8.521 1.00 42.94 80 ASP A C 1
ATOM 641 O O . ASP A 1 80 ? 16.942 -19.690 -9.688 1.00 42.94 80 ASP A O 1
ATOM 645 N N . GLY A 1 81 ? 18.283 -19.146 -7.978 1.00 46.78 81 GLY A N 1
ATOM 646 C CA . GLY A 1 81 ? 19.496 -19.843 -8.418 1.00 46.78 81 GLY A CA 1
ATOM 647 C C . GLY A 1 81 ? 20.132 -19.429 -9.752 1.00 46.78 81 GLY A C 1
ATOM 648 O O . GLY A 1 81 ? 20.063 -20.160 -10.733 1.00 46.78 81 GLY A O 1
ATOM 649 N N . ALA A 1 82 ? 20.936 -18.363 -9.746 1.00 42.28 82 ALA A N 1
ATOM 650 C CA . ALA A 1 82 ? 21.985 -18.170 -10.753 1.00 42.28 82 ALA A CA 1
ATOM 651 C C . ALA A 1 82 ? 23.340 -17.904 -10.085 1.00 42.28 82 ALA A C 1
ATOM 653 O O . ALA A 1 82 ? 23.917 -16.819 -10.153 1.00 42.28 82 ALA A O 1
ATOM 654 N N . ALA A 1 83 ? 23.867 -18.942 -9.434 1.00 45.31 83 ALA A N 1
ATOM 655 C CA . ALA A 1 83 ? 25.302 -19.062 -9.262 1.00 45.31 83 ALA A CA 1
ATOM 656 C C . ALA A 1 83 ? 25.935 -19.310 -10.641 1.00 45.31 83 ALA A C 1
ATOM 658 O O . ALA A 1 83 ? 25.621 -20.294 -11.300 1.00 45.31 83 ALA A O 1
ATOM 659 N N . SER A 1 84 ? 26.880 -18.445 -11.016 1.00 55.53 84 SER A N 1
ATOM 660 C CA . SER A 1 84 ? 27.971 -18.740 -11.953 1.00 55.53 84 SER A CA 1
ATOM 661 C C . SER A 1 84 ? 27.591 -19.152 -13.387 1.00 55.53 84 SER A C 1
ATOM 663 O O . SER A 1 84 ? 27.492 -20.335 -13.699 1.00 55.53 84 SER A O 1
ATOM 665 N N . CYS A 1 85 ? 27.666 -18.192 -14.312 1.00 31.70 85 CYS A N 1
ATOM 666 C CA . CYS A 1 85 ? 28.511 -18.361 -15.502 1.00 31.70 85 CYS A CA 1
ATOM 667 C C . CYS A 1 85 ? 28.805 -17.004 -16.161 1.00 31.70 85 CYS A C 1
ATOM 669 O O . CYS A 1 85 ? 28.026 -16.476 -16.951 1.00 31.70 85 CYS A O 1
ATOM 671 N N . ALA A 1 86 ? 29.974 -16.444 -15.855 1.00 49.62 86 ALA A N 1
ATOM 672 C CA . ALA A 1 86 ? 30.649 -15.569 -16.799 1.00 49.62 86 ALA A CA 1
ATOM 673 C C . ALA A 1 86 ? 31.203 -16.436 -17.941 1.00 49.62 86 ALA A C 1
ATOM 675 O O . ALA A 1 86 ? 31.823 -17.464 -17.664 1.00 49.62 86 ALA A O 1
ATOM 676 N N . THR A 1 87 ? 31.024 -16.006 -19.194 1.00 44.16 87 THR A N 1
ATOM 677 C CA . THR A 1 87 ? 32.062 -15.816 -20.239 1.00 44.16 87 THR A CA 1
ATOM 678 C C . THR A 1 87 ? 31.479 -16.006 -21.647 1.00 44.16 87 THR A C 1
ATOM 680 O O . THR A 1 87 ? 30.731 -16.941 -21.905 1.00 44.16 87 THR A O 1
ATOM 683 N N . ALA A 1 88 ? 31.942 -15.128 -22.543 1.00 42.22 88 ALA A N 1
ATOM 684 C CA . ALA A 1 88 ? 31.953 -15.206 -24.006 1.00 42.22 88 ALA A CA 1
ATOM 685 C C . ALA A 1 88 ? 30.664 -14.872 -24.781 1.00 42.22 88 ALA A C 1
ATOM 687 O O . ALA A 1 88 ? 29.791 -15.699 -25.006 1.00 42.22 88 ALA A O 1
ATOM 688 N N . SER A 1 89 ? 30.658 -13.627 -25.276 1.00 54.03 89 SER A N 1
ATOM 689 C CA . SER A 1 89 ? 30.403 -13.247 -26.674 1.00 54.03 89 SER A CA 1
ATOM 690 C C . SER A 1 89 ? 29.441 -14.120 -27.481 1.00 54.03 89 SER A C 1
ATOM 692 O O . SER A 1 89 ? 29.828 -15.198 -27.918 1.00 54.03 89 SER A O 1
ATOM 694 N N . THR A 1 90 ? 28.278 -13.572 -27.827 1.00 41.47 90 THR A N 1
ATOM 695 C CA . THR A 1 90 ? 27.764 -13.505 -29.207 1.00 41.47 90 THR A CA 1
ATOM 696 C C . THR A 1 90 ? 26.565 -12.556 -29.210 1.00 41.47 90 THR A C 1
ATOM 698 O O . THR A 1 90 ? 25.625 -12.737 -28.446 1.00 41.47 90 THR A O 1
ATOM 701 N N . ASP A 1 91 ? 26.680 -11.507 -30.020 1.00 48.41 91 ASP A N 1
ATOM 702 C CA . ASP A 1 91 ? 25.611 -10.836 -30.766 1.00 48.41 91 ASP A CA 1
ATOM 703 C C . ASP A 1 91 ? 24.155 -11.098 -30.320 1.00 48.41 91 ASP A C 1
ATOM 705 O O . ASP A 1 91 ? 23.600 -12.173 -30.548 1.00 48.41 91 ASP A O 1
ATOM 709 N N . CYS A 1 92 ? 23.488 -10.081 -29.768 1.00 46.22 92 CYS A N 1
ATOM 710 C CA . CYS A 1 92 ? 22.028 -10.051 -29.677 1.00 46.22 92 CYS A CA 1
ATOM 711 C C . CYS A 1 92 ? 21.475 -8.939 -30.575 1.00 46.22 92 CYS A C 1
ATOM 713 O O . CYS A 1 92 ? 21.056 -7.868 -30.134 1.00 46.22 92 CYS A O 1
ATOM 715 N N . GLY A 1 93 ? 21.489 -9.226 -31.878 1.00 45.00 93 GLY A N 1
ATOM 716 C CA . GLY A 1 93 ? 20.745 -8.480 -32.881 1.00 45.00 93 GLY A CA 1
ATOM 717 C C . GLY A 1 93 ? 19.269 -8.354 -32.495 1.00 45.00 93 GLY A C 1
ATOM 718 O O . GLY A 1 93 ? 18.605 -9.316 -32.107 1.00 45.00 93 GLY A O 1
ATOM 719 N N . SER A 1 94 ? 18.758 -7.130 -32.594 1.00 54.06 94 SER A N 1
ATOM 720 C CA . SER A 1 94 ? 17.366 -6.779 -32.354 1.00 54.06 94 SER A CA 1
ATOM 721 C C . SER A 1 94 ? 16.419 -7.515 -33.305 1.00 54.06 94 SER A C 1
ATOM 723 O O . SER A 1 94 ? 16.475 -7.310 -34.517 1.00 54.06 94 SER A O 1
ATOM 725 N N . ALA A 1 95 ? 15.465 -8.258 -32.755 1.00 46.00 95 ALA A N 1
ATOM 726 C CA . ALA A 1 95 ? 14.216 -8.572 -33.436 1.00 46.00 95 ALA A CA 1
ATOM 727 C C . ALA A 1 95 ? 13.070 -8.175 -32.504 1.00 46.00 95 ALA A C 1
ATOM 729 O O . ALA A 1 95 ? 12.626 -8.947 -31.655 1.00 46.00 95 ALA A O 1
ATOM 730 N N . GLY A 1 96 ? 12.634 -6.920 -32.629 1.00 54.03 96 GLY A N 1
ATOM 731 C CA . GLY A 1 96 ? 11.402 -6.459 -32.008 1.00 54.03 96 GLY A CA 1
ATOM 732 C C . GLY A 1 96 ? 10.237 -7.268 -32.566 1.00 54.03 96 GLY A C 1
ATOM 733 O O . GLY A 1 96 ? 9.839 -7.069 -33.710 1.00 54.03 96 GLY A O 1
ATOM 734 N N . LYS A 1 97 ? 9.694 -8.190 -31.768 1.00 46.50 97 LYS A N 1
ATOM 735 C CA . LYS A 1 97 ? 8.365 -8.730 -32.033 1.00 46.50 97 LYS A CA 1
ATOM 736 C C . LYS A 1 97 ? 7.358 -7.723 -31.504 1.00 46.50 97 LYS A C 1
ATOM 738 O O . LYS A 1 97 ? 7.280 -7.491 -30.299 1.00 46.50 97 LYS A O 1
ATOM 743 N N . ALA A 1 98 ? 6.637 -7.104 -32.432 1.00 55.81 98 ALA A N 1
ATOM 744 C CA . ALA A 1 98 ? 5.409 -6.398 -32.126 1.00 55.81 98 ALA A CA 1
ATOM 745 C C . ALA A 1 98 ? 4.481 -7.353 -31.364 1.00 55.81 98 ALA A C 1
ATOM 747 O O . ALA A 1 98 ? 4.289 -8.500 -31.772 1.00 55.81 98 ALA A O 1
ATOM 748 N N . VAL A 1 99 ? 3.968 -6.886 -30.231 1.00 69.00 99 VAL A N 1
ATOM 749 C CA . VAL A 1 99 ? 2.876 -7.537 -29.516 1.00 69.00 99 VAL A CA 1
ATOM 750 C C . VAL A 1 99 ? 1.663 -6.661 -29.764 1.00 69.00 99 VAL A C 1
ATOM 752 O O . VAL A 1 99 ? 1.618 -5.527 -29.288 1.00 69.00 99 VAL A O 1
ATOM 755 N N . ASP A 1 100 ? 0.714 -7.173 -30.539 1.00 49.69 100 ASP A N 1
ATOM 756 C CA . ASP A 1 100 ? -0.609 -6.576 -30.649 1.00 49.69 100 ASP A CA 1
ATOM 757 C C . ASP A 1 100 ? -1.313 -6.738 -29.300 1.00 49.69 100 ASP A C 1
ATOM 759 O O . ASP A 1 100 ? -1.627 -7.850 -28.870 1.00 49.69 100 ASP A O 1
ATOM 763 N N . VAL A 1 101 ? -1.520 -5.622 -28.603 1.00 53.12 101 VAL A N 1
ATOM 764 C CA . VAL A 1 101 ? -2.325 -5.580 -27.382 1.00 53.12 101 VAL A CA 1
ATOM 765 C C . VAL A 1 101 ? -3.642 -4.910 -27.745 1.00 53.12 101 VAL A C 1
ATOM 767 O O . VAL A 1 101 ? -3.680 -3.706 -27.989 1.00 53.12 101 VAL A O 1
ATOM 770 N N . ALA A 1 102 ? -4.711 -5.701 -27.813 1.00 38.53 102 ALA A N 1
ATOM 771 C CA . ALA A 1 102 ? -6.068 -5.189 -27.921 1.00 38.53 102 ALA A CA 1
ATOM 772 C C . ALA A 1 102 ? -6.587 -4.771 -26.538 1.00 38.53 102 ALA A C 1
ATOM 774 O O . ALA A 1 102 ? -6.420 -5.504 -25.559 1.00 38.53 102 ALA A O 1
ATOM 775 N N . TRP A 1 103 ? -7.240 -3.612 -26.504 1.00 41.34 103 TRP A N 1
ATOM 776 C CA . TRP A 1 103 ? -8.319 -3.266 -25.584 1.00 41.34 103 TRP A CA 1
ATOM 777 C C . TRP A 1 103 ? -9.457 -2.676 -26.409 1.00 41.34 103 TRP A C 1
ATOM 779 O O . TRP A 1 103 ? -9.147 -1.886 -27.332 1.00 41.34 103 TRP A O 1
#

Foldseek 3Di:
DADDDDWDDPDVVCVVQPDPPWDWDADPVQQWIDTPNDIDHTDDDLLRVVQVVCRHDVSLCVVQPPCSVVVSVVVVPPPDDDDDDDDDDDDDDDDDDDDDDDD